Protein AF-A0A0S7ZGP1-F1 (afdb_monomer_lite)

Radius of gyration: 20.23 Å; chains: 1; bounding box: 57×45×47 Å

pLDDT: mean 80.51, std 8.46, range [53.78, 91.56]

Structure (mmCIF, N/CA/C/O backbone):
data_AF-A0A0S7ZGP1-F1
#
_entry.id   AF-A0A0S7ZGP1-F1
#
loop_
_atom_site.group_PDB
_atom_site.id
_atom_site.type_symbol
_atom_site.label_atom_id
_atom_site.label_alt_id
_atom_site.label_comp_id
_atom_site.label_asym_id
_atom_site.label_entity_id
_atom_site.label_seq_id
_atom_site.pdbx_PDB_ins_code
_atom_site.Cartn_x
_atom_site.Cartn_y
_atom_site.Cartn_z
_atom_site.occupancy
_atom_site.B_iso_or_equiv
_atom_site.auth_seq_id
_atom_site.auth_comp_id
_atom_site.auth_asym_id
_atom_site.auth_atom_id
_atom_site.pdbx_PDB_model_num
ATOM 1 N N . MET A 1 1 ? -2.186 17.712 -20.447 1.00 64.38 1 MET A N 1
ATOM 2 C CA . MET A 1 1 ? -2.038 16.366 -21.046 1.00 64.38 1 MET A CA 1
ATOM 3 C C . MET A 1 1 ? -3.109 15.389 -20.570 1.00 64.38 1 MET A C 1
ATOM 5 O O . MET A 1 1 ? -3.411 14.473 -21.318 1.00 64.38 1 MET A O 1
ATOM 9 N N . PHE A 1 2 ? -3.693 15.581 -19.379 1.00 73.00 2 PHE A N 1
ATOM 10 C CA . PHE A 1 2 ? -4.777 14.739 -18.866 1.00 73.00 2 PHE A CA 1
ATOM 11 C C . PHE A 1 2 ? -5.974 14.696 -19.825 1.00 73.00 2 PHE A C 1
ATOM 13 O O . PHE A 1 2 ? -6.475 15.761 -20.189 1.00 73.00 2 PHE A O 1
ATOM 20 N N . LEU A 1 3 ? -6.380 13.491 -20.246 1.00 76.56 3 LEU A N 1
ATOM 21 C CA . LEU A 1 3 ? -7.524 13.236 -21.136 1.00 76.56 3 LEU A CA 1
ATOM 22 C C . LEU A 1 3 ? -7.520 14.083 -22.418 1.00 76.56 3 LEU A C 1
ATOM 24 O O . LEU A 1 3 ? -8.570 14.465 -22.930 1.00 76.56 3 LEU A O 1
ATOM 28 N N . ASN A 1 4 ? -6.335 14.400 -22.945 1.00 79.38 4 ASN A N 1
ATOM 29 C CA . ASN A 1 4 ? -6.230 15.189 -24.165 1.00 79.38 4 ASN A CA 1
ATOM 30 C C . ASN A 1 4 ? -5.918 14.277 -25.366 1.00 79.38 4 ASN A C 1
ATOM 32 O O . ASN A 1 4 ? -4.798 13.759 -25.448 1.00 79.38 4 ASN A O 1
ATOM 36 N N . PRO A 1 5 ? -6.855 14.127 -26.326 1.00 76.00 5 PRO A N 1
ATOM 37 C CA . PRO A 1 5 ? -6.685 13.250 -27.485 1.00 76.00 5 PRO A CA 1
ATOM 38 C C . PRO A 1 5 ? -5.534 13.675 -28.408 1.00 76.00 5 PRO A C 1
ATOM 40 O O . PRO A 1 5 ? -5.018 12.849 -29.156 1.00 76.00 5 PRO A O 1
ATOM 43 N N . ARG A 1 6 ? -5.051 14.925 -28.318 1.00 79.19 6 ARG A N 1
A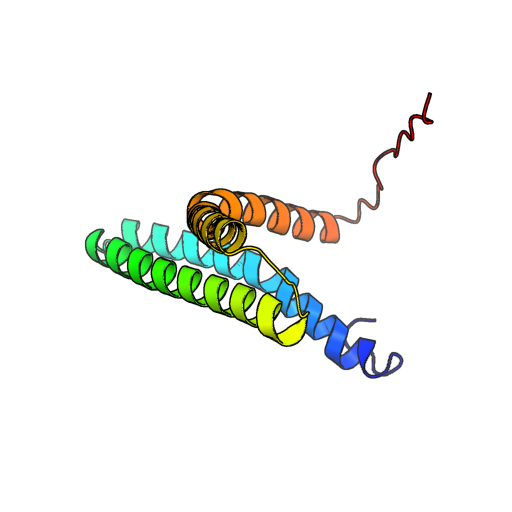TOM 44 C CA . ARG A 1 6 ? -3.880 15.391 -29.085 1.00 79.19 6 ARG A CA 1
ATOM 45 C C . ARG A 1 6 ? -2.576 14.676 -28.725 1.00 79.19 6 ARG A C 1
ATOM 47 O O . ARG A 1 6 ? -1.642 14.708 -29.515 1.00 79.19 6 ARG A O 1
ATOM 54 N N . TYR A 1 7 ? -2.502 14.043 -27.554 1.00 76.06 7 TYR A N 1
ATOM 55 C CA . TYR A 1 7 ? -1.317 13.311 -27.093 1.00 76.06 7 TYR A CA 1
ATOM 56 C C . TYR A 1 7 ? -1.423 11.792 -27.330 1.00 76.06 7 TYR A C 1
ATOM 58 O O . TYR A 1 7 ? -0.650 11.023 -26.756 1.00 76.06 7 TYR A O 1
ATOM 66 N N . GLY A 1 8 ? -2.383 11.349 -28.152 1.00 83.19 8 GLY A N 1
ATOM 67 C CA . GLY A 1 8 ? -2.571 9.942 -28.504 1.00 83.19 8 GLY A CA 1
ATOM 68 C C . GLY A 1 8 ? -2.808 9.042 -27.285 1.00 83.19 8 GLY A C 1
ATOM 69 O O . GLY A 1 8 ? -3.430 9.446 -26.301 1.00 83.19 8 GLY A O 1
ATOM 70 N N . VAL A 1 9 ? -2.273 7.817 -27.336 1.00 81.06 9 VAL A N 1
ATOM 71 C CA . VAL A 1 9 ? -2.439 6.790 -26.287 1.00 81.06 9 VAL A CA 1
ATOM 72 C C . VAL A 1 9 ? -1.917 7.260 -24.923 1.00 81.06 9 VAL A C 1
ATOM 74 O O . VAL A 1 9 ? -2.496 6.937 -23.887 1.00 81.06 9 VAL A O 1
ATOM 77 N N . VAL A 1 10 ? -0.863 8.080 -24.903 1.00 81.75 10 VAL A N 1
ATOM 78 C CA . VAL A 1 10 ? -0.256 8.567 -23.655 1.00 81.75 10 VAL A CA 1
ATOM 79 C C . VAL A 1 10 ? -1.200 9.521 -22.917 1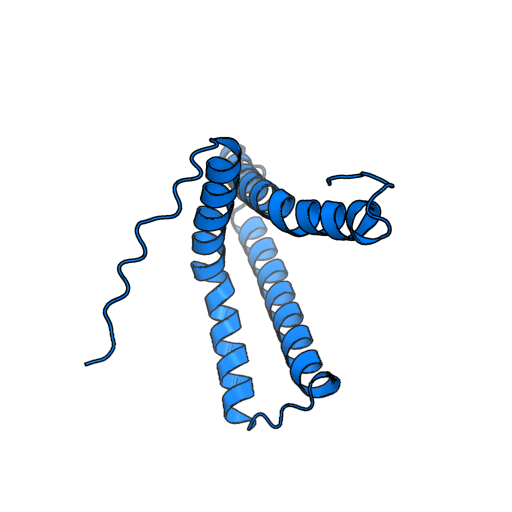.00 81.75 10 VAL A C 1
ATOM 81 O O . VAL A 1 10 ? -1.398 9.387 -21.710 1.00 81.75 10 VAL A O 1
ATOM 84 N N . GLY A 1 11 ? -1.819 10.461 -23.636 1.00 79.44 11 GLY A N 1
ATOM 85 C CA . GLY A 1 11 ? -2.756 11.424 -23.047 1.00 79.44 11 GLY A CA 1
ATOM 86 C C . GLY A 1 11 ? -4.107 10.829 -22.662 1.00 79.44 11 GLY A C 1
ATOM 87 O O . GLY A 1 11 ? -4.716 11.288 -21.693 1.00 79.44 11 GLY A O 1
ATOM 88 N N . LEU A 1 12 ? -4.568 9.824 -23.412 1.00 82.62 12 LEU A N 1
ATOM 89 C CA . LEU A 1 12 ? -5.899 9.244 -23.243 1.00 82.62 12 LEU A CA 1
ATOM 90 C C . LEU A 1 12 ? -5.931 8.046 -22.281 1.00 82.62 12 LEU A C 1
ATOM 92 O O . LEU A 1 12 ? -6.925 7.873 -21.586 1.00 82.62 12 LEU A O 1
ATOM 96 N N . PHE A 1 13 ? -4.861 7.245 -22.217 1.00 84.12 13 PHE A N 1
ATOM 97 C CA . PHE A 1 13 ? -4.829 6.011 -21.418 1.00 84.12 13 PHE A CA 1
ATOM 98 C C . PHE A 1 13 ? -3.744 6.020 -20.346 1.00 84.12 13 PHE A C 1
ATOM 100 O O . PHE A 1 13 ? -4.056 5.824 -19.174 1.00 84.12 13 PHE A O 1
ATOM 107 N N . ALA A 1 14 ? -2.486 6.286 -20.710 1.00 85.44 14 ALA A N 1
ATOM 108 C CA . ALA A 1 14 ? -1.376 6.160 -19.761 1.00 85.44 14 ALA A CA 1
ATOM 109 C C . ALA A 1 14 ? -1.479 7.167 -18.606 1.00 85.44 14 ALA A C 1
ATOM 111 O O . ALA A 1 14 ? -1.332 6.798 -17.444 1.00 85.44 14 ALA A O 1
ATOM 112 N N . ILE A 1 15 ? -1.771 8.435 -18.912 1.00 84.88 15 ILE A N 1
ATOM 113 C CA . ILE A 1 15 ? -1.869 9.495 -17.903 1.00 84.88 15 ILE A CA 1
ATOM 114 C C . ILE A 1 15 ? -3.083 9.307 -16.973 1.00 84.88 15 ILE A C 1
ATOM 116 O O . ILE A 1 15 ? -2.896 9.392 -15.757 1.00 84.88 15 ILE A O 1
ATOM 120 N N . PRO A 1 16 ? -4.305 9.033 -17.473 1.00 86.44 16 PRO A N 1
ATOM 121 C CA . PRO A 1 16 ? -5.441 8.734 -16.602 1.00 86.44 16 PRO A CA 1
ATOM 122 C C . PRO A 1 16 ? -5.222 7.485 -15.751 1.00 86.44 16 PRO A C 1
ATOM 124 O O . PRO A 1 16 ? -5.501 7.518 -14.556 1.00 86.44 16 PRO A O 1
ATOM 127 N N . PHE A 1 17 ? -4.662 6.418 -16.330 1.00 87.19 17 PHE A N 1
ATOM 128 C CA . PHE A 1 17 ? -4.315 5.212 -15.579 1.00 87.19 17 PHE A CA 1
ATOM 129 C C . PHE A 1 17 ? -3.323 5.518 -14.457 1.00 87.19 17 PHE A C 1
ATOM 131 O O . PHE A 1 17 ? -3.578 5.153 -13.315 1.00 87.19 17 PHE A O 1
ATOM 138 N N . CYS A 1 18 ? -2.244 6.247 -14.761 1.00 85.12 18 CYS A N 1
ATOM 139 C CA . CYS A 1 18 ? -1.234 6.626 -13.778 1.00 85.12 18 CYS A CA 1
ATOM 140 C C . CYS A 1 18 ? -1.858 7.423 -12.624 1.00 85.12 18 CYS A C 1
ATOM 142 O O . CYS A 1 18 ? -1.684 7.075 -11.459 1.00 85.12 18 CYS A O 1
ATOM 144 N N . PHE A 1 19 ? -2.695 8.414 -12.942 1.00 86.38 19 PHE A N 1
ATOM 145 C CA . PHE A 1 19 ? -3.413 9.193 -11.935 1.00 86.38 19 PHE A CA 1
ATOM 146 C C . PHE A 1 19 ? -4.309 8.322 -11.057 1.00 86.38 19 PHE A C 1
ATOM 148 O O . PHE A 1 19 ? -4.266 8.440 -9.836 1.00 86.38 19 PHE A O 1
ATOM 155 N N . PHE A 1 20 ? -5.083 7.409 -11.642 1.00 88.50 20 PHE A N 1
ATOM 156 C CA . PHE A 1 20 ? -5.911 6.503 -10.856 1.00 88.50 20 PHE A CA 1
ATOM 157 C C . PHE A 1 20 ? -5.082 5.524 -10.024 1.00 88.50 20 PHE A C 1
ATOM 159 O O . PHE A 1 20 ? -5.424 5.289 -8.874 1.00 88.50 20 PHE A O 1
ATOM 166 N N . SER A 1 21 ? -3.975 4.998 -10.540 1.00 85.62 21 SER A N 1
ATOM 167 C CA . SER A 1 21 ? -3.118 4.070 -9.795 1.00 85.62 21 SER A CA 1
ATOM 168 C C . SER A 1 21 ? -2.280 4.739 -8.706 1.00 85.62 21 SER A C 1
ATOM 170 O O . SER A 1 21 ? -1.883 4.081 -7.751 1.00 85.62 21 SER A O 1
ATOM 172 N N . GLU A 1 22 ? -1.988 6.031 -8.833 1.00 86.25 22 GLU A N 1
ATOM 173 C CA . GLU A 1 22 ? -1.053 6.725 -7.946 1.00 86.25 22 GLU A CA 1
ATOM 174 C C . GLU A 1 22 ? -1.779 7.624 -6.941 1.00 86.25 22 GLU A C 1
ATOM 176 O O . GLU A 1 22 ? -1.409 7.674 -5.767 1.00 86.25 22 GLU A O 1
ATOM 181 N N . VAL A 1 23 ? -2.855 8.287 -7.375 1.00 85.50 23 VAL A N 1
ATOM 182 C CA . VAL A 1 23 ? -3.590 9.265 -6.565 1.00 85.50 23 VAL A CA 1
ATOM 183 C C . VAL A 1 23 ? -4.727 8.617 -5.783 1.00 85.50 23 VAL A C 1
ATOM 185 O O . VAL A 1 23 ? -4.891 8.963 -4.621 1.00 85.50 23 VAL A O 1
ATOM 188 N N . ILE A 1 24 ? -5.490 7.670 -6.350 1.00 87.88 24 ILE A N 1
ATOM 189 C CA . ILE A 1 24 ? -6.638 7.057 -5.647 1.00 87.88 24 ILE A CA 1
ATOM 190 C C . ILE A 1 24 ? -6.228 6.204 -4.435 1.00 87.88 24 ILE A C 1
ATOM 192 O O . ILE A 1 24 ? -6.858 6.365 -3.385 1.00 87.88 24 ILE A O 1
ATOM 196 N N . PRO A 1 25 ? -5.233 5.294 -4.515 1.00 87.62 25 PRO A N 1
ATOM 197 C CA . PRO A 1 25 ? -4.991 4.346 -3.429 1.00 87.62 25 PRO A CA 1
ATOM 198 C C . PRO A 1 25 ? -4.681 4.999 -2.076 1.00 87.62 25 PRO A C 1
ATOM 200 O O . PRO A 1 25 ? -5.251 4.547 -1.085 1.00 87.62 25 PRO A O 1
ATOM 203 N N . PRO A 1 26 ? -3.895 6.094 -1.993 1.00 87.12 26 PRO A N 1
ATOM 204 C CA . PRO A 1 26 ? -3.708 6.824 -0.740 1.00 87.12 26 PRO A CA 1
ATOM 205 C C . PRO A 1 26 ? -5.014 7.296 -0.083 1.00 87.12 26 PRO A C 1
ATOM 207 O O . PRO A 1 26 ? -5.159 7.206 1.135 1.00 87.12 26 PRO A O 1
ATOM 210 N N . PHE A 1 27 ? -5.987 7.776 -0.865 1.00 88.44 27 PHE A N 1
ATOM 211 C CA . PHE A 1 27 ? -7.284 8.186 -0.316 1.00 88.44 27 PHE A CA 1
ATOM 212 C C . PHE A 1 27 ? -8.103 6.984 0.152 1.00 88.44 27 PHE A C 1
ATOM 214 O O . PHE A 1 27 ? -8.708 7.047 1.221 1.00 88.44 27 PHE A O 1
ATOM 221 N N . LEU A 1 28 ? -8.097 5.886 -0.609 1.00 90.06 28 LEU A N 1
ATOM 222 C CA . LEU A 1 28 ? -8.789 4.656 -0.215 1.00 90.06 28 LEU A CA 1
ATOM 223 C C . LEU A 1 28 ? -8.204 4.057 1.067 1.00 90.06 28 LEU A C 1
ATOM 225 O O . LEU A 1 28 ? -8.965 3.652 1.943 1.00 90.06 28 LEU A O 1
ATOM 229 N N . GLU A 1 29 ? -6.878 4.040 1.214 1.00 87.38 29 GLU A N 1
ATOM 230 C CA . GLU A 1 29 ? -6.224 3.578 2.441 1.00 87.38 29 GLU A CA 1
ATOM 231 C C . GLU A 1 29 ? -6.603 4.457 3.639 1.00 87.38 29 GLU A C 1
ATOM 233 O O . GLU A 1 29 ? -6.966 3.938 4.694 1.00 87.38 29 GLU A O 1
ATOM 238 N N . PHE A 1 30 ? -6.593 5.783 3.471 1.00 87.31 30 PHE A N 1
ATOM 239 C CA . PHE A 1 30 ? -6.990 6.715 4.526 1.00 87.31 30 PHE A CA 1
ATOM 240 C C . PHE A 1 30 ? -8.453 6.524 4.957 1.00 87.31 30 PHE A C 1
ATOM 242 O O . PHE A 1 30 ? -8.741 6.424 6.151 1.00 87.31 30 PHE A O 1
ATOM 249 N N . ILE A 1 31 ? -9.372 6.411 3.994 1.00 91.19 31 ILE A N 1
ATOM 250 C CA . ILE A 1 31 ? -10.789 6.128 4.260 1.00 91.19 31 ILE A CA 1
ATOM 251 C C . ILE A 1 31 ? -10.939 4.769 4.951 1.00 91.19 31 ILE A C 1
ATOM 253 O O . ILE A 1 31 ? -11.699 4.660 5.909 1.00 91.19 31 ILE A O 1
ATOM 257 N N . GLY A 1 32 ? -10.190 3.750 4.524 1.00 88.06 32 GLY A N 1
ATOM 258 C CA . GLY A 1 32 ? -10.187 2.432 5.156 1.00 88.06 32 GLY A CA 1
ATOM 259 C C . GLY A 1 32 ? -9.832 2.494 6.644 1.00 88.06 32 GLY A C 1
ATOM 260 O O . GLY A 1 32 ? -10.550 1.928 7.469 1.00 88.06 32 GLY A O 1
ATOM 261 N N . TYR A 1 33 ? -8.787 3.242 7.012 1.00 87.75 33 TYR A N 1
ATOM 262 C CA . TYR A 1 33 ? -8.430 3.447 8.421 1.00 87.75 33 TYR A CA 1
ATOM 263 C C . TYR A 1 33 ? -9.514 4.202 9.203 1.00 87.75 33 TYR A C 1
ATOM 265 O O . TYR A 1 33 ? -9.818 3.826 10.338 1.00 87.75 33 TYR A O 1
ATOM 273 N N . LEU A 1 34 ? -10.142 5.217 8.600 1.00 91.12 34 LEU A N 1
ATOM 274 C CA . LEU A 1 34 ? -11.260 5.934 9.222 1.00 91.12 34 LEU A CA 1
ATOM 275 C C . LEU A 1 34 ? -12.472 5.025 9.457 1.00 91.12 34 LEU A C 1
ATOM 277 O O . LEU A 1 34 ? -13.063 5.073 10.533 1.00 91.12 34 LEU A O 1
ATOM 281 N N . VAL A 1 35 ? -12.825 4.173 8.491 1.00 90.44 35 VAL A N 1
ATOM 282 C CA . VAL A 1 35 ? -13.944 3.224 8.611 1.00 90.44 35 VAL A CA 1
ATOM 283 C C . VAL A 1 35 ? -13.696 2.221 9.737 1.00 90.44 35 VAL A C 1
ATOM 285 O O . VAL A 1 35 ? -14.607 1.956 10.519 1.00 90.44 35 VAL A O 1
ATOM 288 N N . ILE A 1 36 ? -12.468 1.710 9.878 1.00 88.75 36 ILE A N 1
ATOM 289 C CA . ILE A 1 36 ? -12.108 0.820 10.994 1.00 88.75 36 ILE A CA 1
ATOM 290 C C . ILE A 1 36 ? -12.260 1.552 12.337 1.00 88.75 36 ILE A C 1
ATOM 292 O O . ILE A 1 36 ? -12.856 1.007 13.269 1.00 88.75 36 ILE A O 1
ATOM 296 N N . GLY A 1 37 ? -11.787 2.800 12.433 1.00 88.00 37 GLY A N 1
ATOM 297 C CA . GLY A 1 37 ? -11.931 3.621 13.640 1.00 88.00 37 GLY A CA 1
ATOM 298 C C . GLY A 1 37 ? -13.392 3.916 14.002 1.00 88.00 37 GLY A C 1
ATOM 299 O O . GLY A 1 37 ? -13.798 3.743 15.152 1.00 88.00 37 GLY A O 1
ATOM 300 N N . LEU A 1 38 ? -14.210 4.299 13.019 1.00 90.69 38 LEU A N 1
ATOM 301 C CA . LEU A 1 38 ? -15.642 4.558 13.206 1.00 90.69 38 LEU A CA 1
ATOM 302 C C . LEU A 1 38 ? -16.418 3.285 13.562 1.00 90.69 38 LEU A C 1
ATOM 304 O O . LEU A 1 38 ? -17.313 3.322 14.410 1.00 90.69 38 LEU A O 1
ATOM 308 N N . GLY A 1 39 ? -16.073 2.148 12.961 1.00 87.75 39 GLY A N 1
ATOM 309 C CA . GLY A 1 39 ? -16.707 0.869 13.270 1.00 87.75 39 GLY A CA 1
ATOM 310 C C . GLY A 1 39 ? -16.381 0.368 14.681 1.00 87.75 39 GLY A C 1
ATOM 311 O O . GLY A 1 39 ? -17.244 -0.230 15.323 1.00 87.75 39 GLY A O 1
ATOM 312 N N . LEU A 1 40 ? -15.185 0.672 15.201 1.00 86.12 40 LEU A N 1
ATOM 313 C CA . LEU A 1 40 ? -14.842 0.449 16.610 1.00 86.12 40 LEU A CA 1
ATOM 314 C C . LEU A 1 40 ? -15.645 1.365 17.543 1.00 86.12 40 LEU A C 1
ATOM 316 O O . LEU A 1 40 ? -16.176 0.899 18.551 1.00 86.12 40 LEU A O 1
ATOM 320 N N . TYR A 1 41 ? -15.776 2.649 17.196 1.00 87.44 41 TYR A N 1
ATOM 321 C CA . TYR A 1 41 ? -16.530 3.621 17.996 1.00 87.44 41 TYR A CA 1
ATOM 322 C C . TYR A 1 41 ? -18.022 3.269 18.096 1.00 87.44 41 TYR A C 1
ATOM 324 O O . TYR A 1 41 ? -18.611 3.300 19.174 1.00 87.44 41 TYR A O 1
ATOM 332 N N . THR A 1 42 ? -18.621 2.867 16.976 1.00 88.06 42 THR A N 1
ATOM 333 C CA . THR A 1 42 ? -20.035 2.465 16.887 1.00 88.06 42 THR A CA 1
ATOM 334 C C . THR A 1 42 ? -20.303 1.044 17.399 1.00 88.06 42 THR A C 1
ATOM 336 O O . THR A 1 42 ? -21.454 0.615 17.413 1.00 88.06 42 THR A O 1
ATOM 339 N N . LYS A 1 43 ? -19.262 0.306 17.824 1.00 84.25 43 LYS A N 1
ATOM 340 C CA . LYS A 1 43 ? -19.302 -1.115 18.231 1.00 84.25 43 LYS A CA 1
ATOM 341 C C . LYS A 1 43 ? -19.868 -2.076 17.176 1.00 84.25 43 LYS A C 1
ATOM 343 O O . LYS A 1 43 ? -20.121 -3.238 17.484 1.00 84.25 43 LYS A O 1
ATOM 348 N N . VAL A 1 44 ? -20.026 -1.620 15.934 1.00 84.88 44 VAL A N 1
ATOM 349 C CA . VAL A 1 44 ? -20.432 -2.458 14.798 1.00 84.88 44 VAL A CA 1
ATOM 350 C C . VAL A 1 44 ? -19.314 -3.442 14.446 1.00 84.88 44 VAL A C 1
ATOM 352 O O . VAL A 1 44 ? -19.586 -4.580 14.073 1.00 84.88 44 VAL A O 1
ATOM 355 N N . LEU A 1 45 ? -18.051 -3.032 14.613 1.00 85.50 45 LEU A N 1
ATOM 356 C CA . LEU A 1 45 ? -16.888 -3.903 14.455 1.00 85.50 45 LEU A CA 1
ATOM 357 C C . LEU A 1 45 ? -16.439 -4.441 15.814 1.00 85.50 45 LEU A C 1
ATOM 359 O O . LEU A 1 45 ? -15.931 -3.707 16.662 1.00 85.50 45 LEU A O 1
ATOM 363 N N . THR A 1 46 ? -16.567 -5.751 16.009 1.00 88.50 46 THR A N 1
ATOM 364 C CA . THR A 1 46 ? -15.939 -6.444 17.140 1.00 88.50 46 THR A CA 1
ATOM 365 C C . THR A 1 46 ? -14.434 -6.614 16.876 1.00 88.50 46 THR A C 1
ATOM 367 O O . THR A 1 46 ? -14.050 -6.883 15.734 1.00 88.50 46 THR A O 1
ATOM 370 N N . PRO A 1 47 ? -13.556 -6.540 17.897 1.00 84.69 47 PRO A N 1
ATOM 371 C CA . PRO A 1 47 ? -12.113 -6.748 17.720 1.00 84.69 47 PRO A CA 1
ATOM 372 C C . PRO A 1 47 ? -11.742 -8.057 17.003 1.00 84.69 47 PRO A C 1
ATOM 374 O O . PRO A 1 47 ? -10.787 -8.096 16.231 1.00 84.69 47 PRO A O 1
ATOM 377 N N . GLN A 1 48 ? -12.532 -9.117 17.197 1.00 90.25 48 GLN A N 1
ATOM 378 C CA . GLN A 1 48 ? -12.364 -10.406 16.514 1.00 90.25 48 GLN A CA 1
ATOM 379 C C . GLN A 1 48 ? -12.558 -10.286 14.995 1.00 90.25 48 GLN A C 1
ATOM 381 O O . GLN A 1 48 ? -11.785 -10.846 14.224 1.00 90.25 48 GLN A O 1
ATOM 386 N N . MET A 1 49 ? -13.552 -9.510 14.555 1.00 86.94 49 MET A N 1
ATOM 387 C CA . MET A 1 49 ? -13.823 -9.279 13.135 1.00 86.94 49 MET A CA 1
ATOM 388 C C . MET A 1 49 ? -12.663 -8.530 12.475 1.00 86.94 49 MET A C 1
ATOM 390 O O . MET A 1 49 ? -12.222 -8.912 11.394 1.00 86.94 49 MET A O 1
ATOM 394 N N . ILE A 1 50 ? -12.113 -7.519 13.153 1.00 87.94 50 ILE A N 1
ATOM 395 C CA . ILE A 1 50 ? -10.937 -6.776 12.675 1.00 87.94 50 ILE A CA 1
ATOM 396 C C . ILE A 1 50 ? -9.732 -7.706 12.541 1.00 87.94 50 ILE A C 1
ATOM 398 O O . ILE A 1 50 ? -9.029 -7.641 11.535 1.00 87.94 50 ILE A O 1
ATOM 402 N N . LEU A 1 51 ? -9.519 -8.602 13.508 1.00 89.06 51 LEU A N 1
ATOM 403 C CA . LEU A 1 51 ? -8.446 -9.590 13.442 1.00 89.06 51 LEU A CA 1
ATOM 404 C C . LEU A 1 51 ? -8.607 -10.528 12.236 1.00 89.06 51 LEU A C 1
ATOM 406 O O . LEU A 1 51 ? -7.634 -10.770 11.525 1.00 89.06 51 LEU A O 1
ATOM 410 N N . TYR A 1 52 ? -9.820 -11.015 11.958 1.00 91.56 52 TYR A N 1
ATOM 411 C CA . TYR A 1 52 ? -10.070 -11.848 10.778 1.00 91.56 52 TYR A CA 1
ATOM 412 C C . TYR A 1 52 ? -9.825 -11.091 9.470 1.00 91.56 52 TYR A C 1
ATOM 414 O O . TYR A 1 52 ? -9.130 -11.604 8.593 1.00 91.56 52 TYR A O 1
ATOM 422 N N . PHE A 1 53 ? -10.317 -9.855 9.349 1.00 88.81 53 PHE A N 1
ATOM 423 C CA . PHE A 1 53 ? -10.033 -9.009 8.185 1.00 88.81 53 PHE A CA 1
ATOM 424 C C . PHE A 1 53 ? -8.534 -8.752 8.017 1.00 88.81 53 PHE A C 1
ATOM 426 O O . PHE A 1 53 ? -8.008 -8.830 6.903 1.00 88.81 53 PHE A O 1
ATOM 433 N N . PHE A 1 54 ? -7.828 -8.488 9.114 1.00 87.31 54 PHE A N 1
ATOM 434 C CA . PHE A 1 54 ? -6.384 -8.301 9.101 1.00 87.31 54 PHE A CA 1
ATOM 435 C C . PHE A 1 54 ? -5.659 -9.560 8.609 1.00 87.31 54 PHE A C 1
ATOM 437 O O . PHE A 1 54 ? -4.823 -9.469 7.716 1.00 87.31 54 PHE A O 1
ATOM 444 N N . LEU A 1 55 ? -6.020 -10.744 9.109 1.00 89.31 55 LEU A N 1
ATOM 445 C CA . LEU A 1 55 ? -5.417 -12.006 8.671 1.00 89.31 55 LEU A CA 1
ATOM 446 C C . LEU A 1 55 ? -5.663 -12.287 7.184 1.00 89.31 55 LEU A C 1
ATOM 448 O O . LEU A 1 55 ? -4.724 -12.622 6.464 1.00 89.31 55 LEU A O 1
ATOM 452 N N . VAL A 1 56 ? -6.897 -12.110 6.703 1.00 91.38 56 VAL A N 1
ATOM 453 C CA . VAL A 1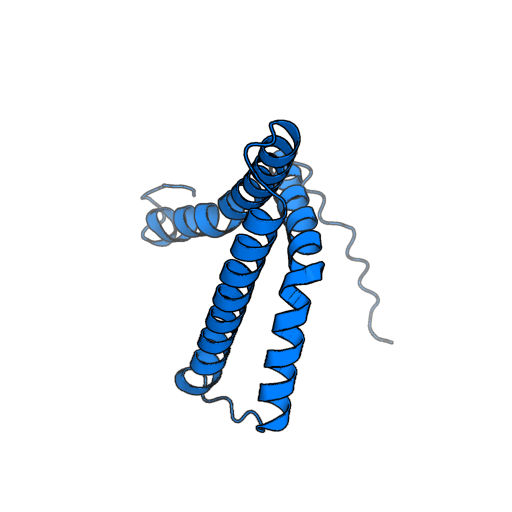 56 ? -7.236 -12.341 5.288 1.00 91.38 56 VAL A CA 1
ATOM 454 C C . VAL A 1 56 ? -6.462 -11.384 4.381 1.00 91.38 56 VAL A C 1
ATOM 456 O O . VAL A 1 56 ? -5.853 -11.811 3.400 1.00 91.38 56 VAL A O 1
ATOM 459 N N . THR A 1 57 ? -6.439 -10.094 4.719 1.00 87.81 57 THR A N 1
ATOM 460 C CA . THR A 1 57 ? -5.701 -9.087 3.938 1.00 87.81 57 THR A CA 1
ATOM 461 C C . THR A 1 57 ? -4.189 -9.293 3.996 1.00 87.81 57 THR A C 1
ATOM 463 O O . THR A 1 57 ? -3.504 -9.059 2.997 1.00 87.81 57 THR A O 1
ATOM 466 N N . TRP A 1 58 ? -3.657 -9.776 5.119 1.00 84.38 58 TRP A N 1
ATOM 467 C CA . TRP A 1 58 ? -2.246 -10.124 5.253 1.00 84.38 58 TRP A CA 1
ATOM 468 C C . TRP A 1 58 ? -1.863 -11.316 4.368 1.00 84.38 58 TRP A C 1
ATOM 470 O O . TRP A 1 58 ? -0.904 -11.214 3.601 1.00 84.38 58 TRP A O 1
ATOM 480 N N . VAL A 1 59 ? -2.653 -12.397 4.376 1.00 87.56 59 VAL A N 1
ATOM 481 C CA . VAL A 1 59 ? -2.438 -13.556 3.488 1.00 87.56 59 VAL A CA 1
ATOM 482 C C . VAL A 1 59 ? -2.550 -13.148 2.021 1.00 87.56 59 VAL A C 1
ATOM 484 O O . VAL A 1 59 ? -1.685 -13.495 1.219 1.00 87.56 59 VAL A O 1
ATOM 487 N N . TYR A 1 60 ? -3.567 -12.359 1.668 1.00 89.25 60 TYR A N 1
ATOM 488 C CA . TYR A 1 60 ? -3.720 -11.837 0.310 1.00 89.25 60 TYR A CA 1
ATOM 489 C C . TYR A 1 60 ? -2.491 -11.031 -0.137 1.00 89.25 60 TYR A C 1
ATOM 491 O O . TYR A 1 60 ? -1.994 -11.214 -1.247 1.00 89.25 60 TYR A O 1
ATOM 499 N N . SER A 1 61 ? -1.956 -10.184 0.747 1.00 84.75 61 SER A N 1
ATOM 500 C CA . SER A 1 61 ? -0.761 -9.381 0.458 1.00 84.75 61 SER A CA 1
ATOM 501 C C . SER A 1 61 ? 0.479 -10.262 0.271 1.00 84.75 61 SER A C 1
ATOM 503 O O . SER A 1 61 ? 1.254 -10.035 -0.654 1.00 84.75 61 SER A O 1
ATOM 505 N N . ALA A 1 62 ? 0.639 -11.311 1.084 1.00 83.81 62 ALA A N 1
ATOM 506 C CA . ALA A 1 62 ? 1.724 -12.281 0.937 1.00 83.81 62 ALA A CA 1
ATOM 507 C C . ALA A 1 62 ? 1.661 -13.027 -0.408 1.00 83.81 62 ALA A C 1
ATOM 509 O O . ALA A 1 62 ? 2.679 -13.171 -1.088 1.00 83.81 62 ALA A O 1
ATOM 510 N N . VAL A 1 63 ? 0.464 -13.455 -0.823 1.00 88.25 63 VAL A N 1
ATOM 511 C CA . VAL A 1 63 ? 0.247 -14.086 -2.135 1.00 88.25 63 VAL A CA 1
ATOM 512 C C . VAL A 1 63 ? 0.571 -13.108 -3.263 1.00 88.25 63 VAL A C 1
ATOM 514 O O . VAL A 1 63 ? 1.244 -13.483 -4.221 1.00 88.25 63 VAL A O 1
ATOM 517 N N . HIS A 1 64 ? 0.162 -11.844 -3.141 1.00 87.12 64 HIS A N 1
ATOM 518 C CA . HIS A 1 64 ? 0.471 -10.818 -4.135 1.00 87.12 64 HIS A CA 1
ATOM 519 C C . HIS A 1 64 ? 1.987 -10.606 -4.294 1.00 87.12 64 HIS A C 1
ATOM 521 O O . HIS A 1 64 ? 2.497 -10.603 -5.417 1.00 87.12 64 HIS A O 1
ATOM 527 N N . SER A 1 65 ? 2.727 -10.522 -3.184 1.00 84.50 65 SER A N 1
ATOM 528 C CA . SER A 1 65 ? 4.194 -10.452 -3.204 1.00 84.50 65 SER A CA 1
ATOM 529 C C . SER A 1 65 ? 4.831 -11.692 -3.833 1.00 84.50 65 SER A C 1
ATOM 531 O O . SER A 1 65 ? 5.788 -11.578 -4.602 1.00 84.50 65 SER A O 1
ATOM 533 N N . PHE A 1 66 ? 4.290 -12.881 -3.553 1.00 84.50 66 PHE A N 1
ATOM 534 C CA . PHE A 1 66 ? 4.765 -14.125 -4.156 1.00 84.50 66 PHE A CA 1
ATOM 535 C C . PHE A 1 66 ? 4.583 -14.132 -5.679 1.00 84.50 66 PHE A C 1
ATOM 537 O O . PHE A 1 66 ? 5.510 -14.498 -6.399 1.00 84.50 66 PHE A O 1
ATOM 544 N N . VAL A 1 67 ? 3.433 -13.670 -6.182 1.00 87.12 67 VAL A N 1
ATOM 545 C CA . VAL A 1 67 ? 3.184 -13.538 -7.628 1.00 87.12 67 VAL A CA 1
ATOM 546 C C . VAL A 1 67 ? 4.184 -12.575 -8.270 1.00 87.12 67 VAL A C 1
ATOM 548 O O . VAL A 1 67 ? 4.729 -12.887 -9.327 1.00 87.12 67 VAL A O 1
ATOM 551 N N . GLY A 1 68 ? 4.482 -11.443 -7.624 1.00 84.06 68 GLY A N 1
ATOM 552 C CA . GLY A 1 68 ? 5.494 -10.498 -8.108 1.00 84.06 68 GLY A CA 1
ATOM 553 C C . GLY A 1 68 ? 6.888 -11.125 -8.224 1.00 84.06 68 GLY A C 1
ATOM 554 O O . GLY A 1 68 ? 7.553 -10.979 -9.249 1.00 84.06 68 GLY A O 1
ATOM 555 N N . LEU A 1 69 ? 7.305 -11.890 -7.212 1.00 79.62 69 LEU A N 1
ATOM 556 C CA . LEU A 1 69 ? 8.587 -12.602 -7.229 1.00 79.62 69 LEU A CA 1
ATOM 557 C C . LEU A 1 69 ? 8.621 -13.735 -8.265 1.00 79.62 69 LEU A C 1
ATOM 559 O O . LEU A 1 69 ? 9.645 -13.938 -8.918 1.00 79.62 69 LEU A O 1
ATOM 563 N N . ALA A 1 70 ? 7.514 -14.457 -8.448 1.00 81.81 70 ALA A N 1
ATOM 564 C CA . ALA A 1 70 ? 7.395 -15.466 -9.495 1.00 81.81 70 ALA A CA 1
ATOM 565 C C . ALA A 1 70 ? 7.526 -14.824 -10.886 1.00 81.81 70 ALA A C 1
ATOM 567 O O . ALA A 1 70 ? 8.294 -15.306 -11.719 1.00 81.81 70 ALA A O 1
ATOM 568 N N . MET A 1 71 ? 6.850 -13.695 -11.114 1.00 83.62 71 MET A N 1
ATOM 569 C CA . MET A 1 71 ? 6.963 -12.926 -12.355 1.00 83.62 71 MET A CA 1
ATOM 570 C C . MET A 1 71 ? 8.394 -12.428 -12.600 1.00 83.62 71 MET A C 1
ATOM 572 O O . MET A 1 71 ? 8.876 -12.532 -13.725 1.00 83.62 71 MET A O 1
ATOM 576 N N . GLU A 1 72 ? 9.111 -11.957 -11.572 1.00 80.38 72 GLU A N 1
ATOM 577 C CA . GLU A 1 72 ? 10.530 -11.572 -11.692 1.00 80.38 72 GLU A CA 1
ATOM 578 C C . GLU A 1 72 ? 11.388 -12.747 -12.197 1.00 80.38 72 GLU A C 1
ATOM 580 O O . GLU A 1 72 ? 12.264 -12.571 -13.048 1.00 80.38 72 GLU A O 1
ATOM 585 N N . HIS A 1 73 ? 11.114 -13.960 -11.715 1.00 73.25 73 HIS A N 1
ATOM 586 C CA . HIS A 1 73 ? 11.849 -15.150 -12.129 1.00 73.25 73 HIS A CA 1
ATOM 587 C C . HIS A 1 73 ? 11.527 -15.575 -13.570 1.00 73.25 73 HIS A C 1
ATOM 589 O O . HIS A 1 73 ? 12.448 -15.817 -14.352 1.00 73.25 73 HIS A O 1
ATOM 595 N N . PHE A 1 74 ? 10.241 -15.627 -13.938 1.00 77.19 74 PHE A N 1
ATOM 596 C CA . PHE A 1 74 ? 9.802 -16.101 -15.256 1.00 77.19 74 PHE A CA 1
ATOM 597 C C . PHE A 1 74 ? 9.997 -15.076 -16.382 1.00 77.19 74 PHE A C 1
ATOM 599 O O . PHE A 1 74 ? 10.371 -15.459 -17.486 1.00 77.19 74 PHE A O 1
ATOM 606 N N . VAL A 1 75 ? 9.741 -13.789 -16.126 1.00 75.44 75 VAL A N 1
ATOM 607 C CA . VAL A 1 75 ? 9.714 -12.745 -17.168 1.00 75.44 75 VAL A CA 1
ATOM 608 C C . VAL A 1 75 ? 11.087 -12.109 -17.373 1.00 75.44 75 VAL A C 1
ATOM 610 O O . VAL A 1 75 ? 11.486 -11.857 -18.506 1.00 75.44 75 VAL A O 1
ATOM 613 N N . VAL A 1 76 ? 11.825 -11.846 -16.290 1.00 68.25 76 VAL A N 1
ATOM 614 C CA . VAL A 1 76 ? 13.108 -11.117 -16.347 1.00 68.25 76 VAL A CA 1
ATOM 615 C C . VAL A 1 76 ? 14.302 -12.079 -16.438 1.00 68.25 76 VAL A C 1
ATOM 617 O O . VAL A 1 76 ? 15.422 -11.660 -16.722 1.00 68.25 76 VAL A O 1
ATOM 620 N N . GLY A 1 77 ? 14.086 -13.386 -16.234 1.00 61.44 77 GLY A N 1
ATOM 621 C CA . GLY A 1 77 ? 15.138 -14.406 -16.324 1.00 61.44 77 GLY A CA 1
ATOM 622 C C . GLY A 1 77 ? 16.204 -14.280 -15.230 1.00 61.44 77 GLY A C 1
ATOM 623 O O . GLY A 1 77 ? 17.345 -14.717 -15.403 1.00 61.44 77 GLY A O 1
ATOM 624 N N . SER A 1 78 ? 15.860 -13.653 -14.101 1.00 64.19 78 SER A N 1
ATOM 625 C CA . SER A 1 78 ? 16.806 -13.389 -13.021 1.00 64.19 78 SER A CA 1
ATOM 626 C C . SER A 1 78 ? 17.218 -14.695 -12.330 1.00 64.19 78 SER A C 1
ATOM 628 O O . SER A 1 78 ? 16.407 -15.365 -11.681 1.00 64.19 78 SER A O 1
ATOM 630 N N . LYS A 1 79 ? 18.504 -15.058 -12.443 1.00 58.81 79 LYS A N 1
ATOM 631 C CA . LYS A 1 79 ? 19.130 -16.172 -11.705 1.00 58.81 79 LYS A CA 1
ATOM 632 C C . LYS A 1 79 ? 19.342 -15.780 -10.238 1.00 58.81 79 LYS A C 1
ATOM 634 O O . LYS A 1 79 ? 20.469 -15.604 -9.776 1.00 58.81 79 LYS A O 1
ATOM 639 N N . LEU A 1 80 ? 18.256 -15.613 -9.492 1.00 60.38 80 LEU A N 1
ATOM 640 C CA . LEU A 1 80 ? 18.307 -15.404 -8.047 1.00 60.38 80 LEU A CA 1
ATOM 641 C C . LEU A 1 80 ? 18.617 -16.735 -7.355 1.00 60.38 80 LEU A C 1
ATOM 643 O O . LEU A 1 80 ? 17.906 -17.719 -7.533 1.00 60.38 80 LEU A O 1
ATOM 647 N N . LYS A 1 81 ? 19.679 -16.774 -6.540 1.00 68.94 81 LYS A N 1
ATOM 648 C CA . LYS A 1 81 ? 19.946 -17.926 -5.662 1.00 68.94 81 LYS A CA 1
ATOM 649 C C . LYS A 1 81 ? 18.764 -18.098 -4.699 1.00 68.94 81 LYS A C 1
ATOM 651 O O . LYS A 1 81 ? 18.295 -17.102 -4.145 1.00 68.94 81 LYS A O 1
ATOM 656 N N . TYR A 1 82 ? 18.344 -19.338 -4.433 1.00 68.69 82 TYR A N 1
ATOM 657 C CA . TYR A 1 82 ? 17.192 -19.664 -3.573 1.00 68.69 82 TYR A CA 1
ATOM 658 C C . TYR A 1 82 ? 17.203 -18.941 -2.213 1.00 68.69 82 TYR A C 1
ATOM 660 O O . TYR A 1 82 ? 16.166 -18.489 -1.740 1.00 68.69 82 TYR A O 1
ATOM 668 N N . HIS A 1 83 ? 18.382 -18.736 -1.618 1.00 73.50 83 HIS A N 1
ATOM 669 C CA . HIS A 1 83 ? 18.526 -17.997 -0.359 1.00 73.50 83 HIS A CA 1
ATOM 670 C C . HIS A 1 83 ? 18.046 -16.535 -0.451 1.00 73.50 83 HIS A C 1
ATOM 672 O O . HIS A 1 83 ? 17.386 -16.030 0.455 1.00 73.50 83 HIS A O 1
ATOM 678 N N . HIS A 1 84 ? 18.332 -15.844 -1.558 1.00 75.69 84 HIS A N 1
ATOM 679 C CA . HIS A 1 84 ? 17.870 -14.468 -1.758 1.00 75.69 84 HIS A CA 1
ATOM 680 C C . HIS A 1 84 ? 16.360 -14.399 -1.998 1.00 75.69 84 HIS A C 1
ATOM 682 O O . HIS A 1 84 ? 15.735 -13.422 -1.603 1.00 75.69 84 HIS A O 1
ATOM 688 N N . PHE A 1 85 ? 15.766 -15.435 -2.595 1.00 74.06 85 PHE A N 1
ATOM 689 C CA . PHE A 1 85 ? 14.321 -15.514 -2.802 1.00 74.06 85 PHE A CA 1
ATOM 690 C C . PHE A 1 85 ? 13.560 -15.584 -1.471 1.00 74.06 85 PHE A C 1
ATOM 692 O O . PHE A 1 85 ? 12.677 -14.763 -1.227 1.00 74.06 85 PHE A O 1
ATOM 699 N N . PHE A 1 86 ? 13.957 -16.492 -0.571 1.00 77.00 86 PHE A N 1
ATOM 700 C CA . PHE A 1 86 ? 13.337 -16.600 0.755 1.00 77.00 86 PHE A CA 1
ATOM 701 C C . PHE A 1 86 ? 13.558 -15.350 1.610 1.00 77.00 86 PHE A C 1
ATOM 703 O O . PHE A 1 86 ? 12.636 -14.905 2.290 1.00 77.00 86 PHE A O 1
ATOM 710 N N . PHE A 1 87 ? 14.743 -14.737 1.529 1.00 82.75 87 PHE A N 1
ATOM 711 C CA . PHE A 1 87 ? 15.006 -13.476 2.217 1.00 82.75 87 PHE A CA 1
ATOM 712 C C . PHE A 1 87 ? 14.097 -12.341 1.713 1.00 82.75 87 PHE A C 1
ATOM 714 O O . PHE A 1 87 ? 13.482 -11.654 2.525 1.00 82.75 87 PHE A O 1
ATOM 721 N N . LYS A 1 88 ? 13.941 -12.176 0.388 1.00 76.75 88 LYS A N 1
ATOM 722 C CA . LYS A 1 88 ? 13.019 -11.181 -0.195 1.00 76.75 88 LYS A CA 1
ATOM 723 C C . LYS A 1 88 ? 11.563 -11.427 0.230 1.00 76.75 88 LYS A C 1
ATOM 725 O O . LYS A 1 88 ? 10.868 -10.476 0.579 1.00 76.75 88 LYS A O 1
ATOM 730 N N . LEU A 1 89 ? 11.117 -12.687 0.242 1.00 78.06 89 LEU A N 1
ATOM 731 C CA . LEU A 1 89 ? 9.788 -13.078 0.733 1.00 78.06 89 LEU A CA 1
ATOM 732 C C . LEU A 1 89 ? 9.575 -12.654 2.187 1.00 78.06 89 LEU A C 1
ATOM 734 O O . LEU A 1 89 ? 8.573 -12.017 2.505 1.00 78.06 89 LEU A O 1
ATOM 738 N N . PHE A 1 90 ? 10.536 -12.969 3.057 1.00 81.56 90 PHE A N 1
ATOM 739 C CA . PHE A 1 90 ? 10.454 -12.642 4.476 1.00 81.56 90 PHE A CA 1
ATOM 740 C C . PHE A 1 90 ? 10.416 -11.127 4.710 1.00 81.56 90 PHE A C 1
ATOM 742 O O . PHE A 1 90 ? 9.580 -10.640 5.467 1.00 81.56 90 PHE A O 1
ATOM 749 N N . VAL A 1 91 ? 11.260 -10.366 4.007 1.00 81.75 91 VAL A N 1
ATOM 750 C CA . VAL A 1 91 ? 11.264 -8.897 4.080 1.00 81.75 91 VAL A CA 1
ATOM 751 C C . VAL A 1 91 ? 9.923 -8.307 3.624 1.00 81.75 91 VAL A C 1
ATOM 753 O O . VAL A 1 91 ? 9.401 -7.413 4.289 1.00 81.75 91 VAL A O 1
ATOM 756 N N . SER A 1 92 ? 9.314 -8.836 2.558 1.00 77.94 92 SER A N 1
ATOM 757 C CA . SER A 1 92 ? 8.022 -8.343 2.054 1.00 77.94 92 SER A CA 1
ATOM 758 C C . SER A 1 92 ? 6.859 -8.565 3.037 1.00 77.94 92 SER A C 1
ATOM 760 O O . SER A 1 92 ? 5.920 -7.767 3.093 1.00 77.94 92 SER A O 1
ATOM 762 N N . LEU A 1 93 ? 6.921 -9.600 3.884 1.00 76.12 93 LEU A N 1
ATOM 763 C CA . LEU A 1 93 ? 5.924 -9.797 4.945 1.00 76.12 93 LEU A CA 1
ATOM 764 C C . LEU A 1 93 ? 5.978 -8.684 6.000 1.00 76.12 93 LEU A C 1
ATOM 766 O O . LEU A 1 93 ? 4.929 -8.208 6.437 1.00 76.12 93 LEU A O 1
ATOM 770 N N . PHE A 1 94 ? 7.181 -8.246 6.378 1.00 79.25 94 PHE A N 1
ATOM 771 C CA . PHE A 1 94 ? 7.378 -7.154 7.338 1.00 79.25 94 PHE A CA 1
ATOM 772 C C . PHE A 1 94 ? 7.091 -5.776 6.736 1.00 79.25 94 PHE A C 1
ATOM 774 O O . PHE A 1 94 ? 6.595 -4.886 7.431 1.00 79.25 94 PHE A O 1
ATOM 781 N N . GLU A 1 95 ? 7.348 -5.606 5.439 1.00 76.81 95 GLU A N 1
ATOM 782 C CA . GLU A 1 95 ? 7.050 -4.377 4.701 1.00 76.81 95 GLU A CA 1
ATOM 783 C C . GLU A 1 95 ? 5.574 -3.964 4.855 1.00 76.81 95 GLU A C 1
ATOM 785 O O . GLU A 1 95 ? 5.261 -2.797 5.103 1.00 76.81 95 GLU A O 1
ATOM 790 N N . ASN A 1 96 ? 4.660 -4.934 4.820 1.00 73.31 96 ASN A N 1
ATOM 791 C CA . ASN A 1 96 ? 3.223 -4.685 4.939 1.00 73.31 96 ASN A CA 1
ATOM 792 C C . ASN A 1 96 ? 2.792 -4.095 6.300 1.00 73.31 96 ASN A C 1
ATOM 794 O O . ASN A 1 96 ? 1.733 -3.468 6.380 1.00 73.31 96 ASN A O 1
ATOM 798 N N . ILE A 1 97 ? 3.584 -4.281 7.362 1.00 75.44 97 ILE A N 1
ATOM 799 C CA . ILE A 1 97 ? 3.213 -3.892 8.735 1.00 75.44 97 ILE A CA 1
ATOM 800 C C . ILE A 1 97 ? 3.639 -2.459 9.072 1.00 75.44 97 ILE A C 1
ATOM 802 O O . ILE A 1 97 ? 2.915 -1.768 9.784 1.00 75.44 97 ILE A O 1
ATOM 806 N N . PHE A 1 98 ? 4.800 -2.017 8.587 1.00 77.31 98 PHE A N 1
ATOM 807 C CA . PHE A 1 98 ? 5.343 -0.692 8.921 1.00 77.31 98 PHE A CA 1
ATOM 808 C C . PHE A 1 98 ? 5.546 0.194 7.700 1.00 77.31 98 PHE A C 1
ATOM 810 O O . PHE A 1 98 ? 5.243 1.390 7.719 1.00 77.31 98 PHE A O 1
ATOM 817 N N . TYR A 1 99 ? 6.099 -0.380 6.635 1.00 81.50 99 TYR A N 1
ATOM 818 C CA . TYR A 1 99 ? 6.531 0.400 5.487 1.00 81.50 99 TYR A CA 1
ATOM 819 C C . TYR A 1 99 ? 5.336 0.953 4.713 1.00 81.50 99 TYR A C 1
ATOM 821 O O . TYR A 1 99 ? 5.376 2.101 4.273 1.00 81.50 99 TYR A O 1
ATOM 829 N N . ARG A 1 100 ? 4.235 0.196 4.614 1.00 79.56 100 ARG A N 1
ATOM 830 C CA . ARG A 1 100 ? 3.026 0.635 3.896 1.00 79.56 100 ARG A CA 1
ATOM 831 C C . ARG A 1 100 ? 2.402 1.894 4.511 1.00 79.56 100 ARG A C 1
ATOM 833 O O . ARG A 1 100 ? 2.008 2.804 3.792 1.00 79.56 100 ARG A O 1
ATOM 840 N N . GLN A 1 101 ? 2.391 1.983 5.834 1.00 83.31 101 GLN A N 1
ATOM 841 C CA . GLN A 1 101 ? 1.829 3.067 6.636 1.00 83.31 101 GLN A CA 1
ATOM 842 C C . GLN A 1 101 ? 2.682 4.331 6.498 1.00 83.31 101 GLN A C 1
ATOM 844 O O . GLN A 1 101 ? 2.156 5.426 6.308 1.00 83.31 101 GLN A O 1
ATOM 849 N N . ILE A 1 102 ? 4.008 4.178 6.525 1.00 86.81 102 ILE A N 1
ATOM 850 C CA . ILE A 1 102 ? 4.945 5.280 6.278 1.00 86.81 102 ILE A CA 1
ATOM 851 C C . ILE A 1 102 ? 4.817 5.775 4.831 1.00 86.81 102 ILE A C 1
ATOM 853 O O . ILE A 1 102 ? 4.740 6.979 4.579 1.00 86.81 102 ILE A O 1
ATOM 857 N N . ASN A 1 103 ? 4.742 4.850 3.874 1.00 85.31 103 ASN A N 1
ATOM 858 C CA . ASN A 1 103 ? 4.596 5.173 2.460 1.00 85.31 103 ASN A CA 1
ATOM 859 C C . ASN A 1 103 ? 3.275 5.912 2.191 1.00 85.31 103 ASN A C 1
ATOM 861 O O . ASN A 1 103 ? 3.260 6.880 1.436 1.00 85.31 103 ASN A O 1
ATOM 865 N N . LEU A 1 104 ? 2.189 5.548 2.877 1.00 84.81 104 LEU A N 1
ATOM 866 C CA . LEU A 1 104 ? 0.927 6.283 2.817 1.00 84.81 104 LEU A CA 1
ATOM 867 C C . LEU A 1 104 ? 1.100 7.758 3.206 1.00 84.81 104 LEU A C 1
ATOM 869 O O . LEU A 1 104 ? 0.636 8.638 2.481 1.00 84.81 104 LEU A O 1
ATOM 873 N N . ILE A 1 105 ? 1.812 8.046 4.301 1.00 85.88 105 ILE A N 1
ATOM 874 C CA . ILE A 1 105 ? 2.083 9.426 4.739 1.00 85.88 105 ILE A CA 1
ATOM 875 C C . ILE A 1 105 ? 2.854 10.189 3.655 1.00 85.88 105 ILE A C 1
ATOM 877 O O . ILE A 1 105 ? 2.511 11.332 3.333 1.00 85.88 105 ILE A O 1
ATOM 881 N N . TYR A 1 106 ? 3.871 9.564 3.058 1.00 86.69 106 TYR A N 1
ATOM 882 C CA . TYR A 1 106 ? 4.637 10.178 1.973 1.00 86.69 106 TYR A CA 1
ATOM 883 C C . TYR A 1 106 ? 3.797 10.411 0.719 1.00 86.69 106 TYR A C 1
ATOM 885 O O . TYR A 1 106 ? 3.870 11.501 0.149 1.00 86.69 106 TYR A O 1
ATOM 893 N N . LYS A 1 107 ? 2.960 9.449 0.321 1.00 85.25 107 LYS A N 1
ATOM 894 C CA . LYS A 1 107 ? 2.069 9.584 -0.837 1.00 85.25 107 LYS A CA 1
ATOM 895 C C . LYS A 1 107 ? 1.054 10.699 -0.630 1.00 85.25 107 LYS A C 1
ATOM 897 O O . LYS A 1 107 ? 0.937 11.569 -1.487 1.00 85.25 107 LYS A O 1
ATOM 902 N N . ILE A 1 108 ? 0.388 10.740 0.525 1.00 84.94 108 ILE A N 1
ATOM 903 C CA . ILE A 1 108 ? -0.559 11.809 0.865 1.00 84.94 108 ILE A CA 1
ATOM 904 C C . ILE A 1 108 ? 0.155 13.167 0.834 1.00 84.94 108 ILE A C 1
ATOM 906 O O . ILE A 1 108 ? -0.301 14.092 0.163 1.00 84.94 108 ILE A O 1
ATOM 910 N N . THR A 1 109 ? 1.322 13.279 1.474 1.00 84.44 109 THR A N 1
ATOM 911 C CA . THR A 1 109 ? 2.116 14.520 1.477 1.00 84.44 109 THR A CA 1
ATOM 912 C C . THR A 1 109 ? 2.523 14.940 0.063 1.00 84.44 109 THR A C 1
ATOM 914 O O . THR A 1 109 ? 2.482 16.127 -0.263 1.00 84.44 109 THR A O 1
ATOM 917 N N . GLY A 1 110 ? 2.899 13.984 -0.789 1.00 83.00 110 GLY A N 1
ATOM 918 C CA . GLY A 1 110 ? 3.236 14.212 -2.192 1.00 83.00 110 GLY A CA 1
ATOM 919 C C . GLY A 1 110 ? 2.047 14.727 -3.002 1.00 83.00 110 GLY A C 1
ATOM 920 O O . GLY A 1 110 ? 2.181 15.728 -3.709 1.00 83.00 110 GLY A O 1
ATOM 921 N N . VAL A 1 111 ? 0.871 14.115 -2.834 1.00 82.56 111 VAL A N 1
ATOM 922 C CA . VAL A 1 111 ? -0.378 14.560 -3.469 1.00 82.56 111 VAL A CA 1
ATOM 923 C C . VAL A 1 111 ? -0.714 15.989 -3.035 1.00 82.56 111 VAL A C 1
ATOM 925 O O . VAL A 1 111 ? -0.880 16.858 -3.890 1.00 82.56 111 VAL A O 1
ATOM 928 N N . PHE A 1 112 ? -0.715 16.283 -1.731 1.00 81.69 112 PHE A N 1
ATOM 929 C CA . PHE A 1 112 ? -0.977 17.636 -1.227 1.00 81.69 112 PHE A CA 1
ATOM 930 C C . PHE A 1 112 ? 0.048 18.663 -1.734 1.00 81.69 112 PHE A C 1
ATOM 932 O O . PHE A 1 112 ? -0.339 19.738 -2.190 1.00 81.69 112 PHE A O 1
ATOM 939 N N . LYS A 1 113 ? 1.350 18.342 -1.731 1.00 79.44 113 LYS A N 1
ATOM 940 C CA . LYS A 1 113 ? 2.392 19.235 -2.273 1.00 79.44 113 LYS A CA 1
ATOM 941 C C . LYS A 1 113 ? 2.221 19.504 -3.770 1.00 79.44 113 LYS A C 1
ATOM 943 O O . LYS A 1 113 ? 2.492 20.625 -4.201 1.00 79.44 113 LYS A O 1
ATOM 948 N N . SER A 1 114 ? 1.745 18.523 -4.539 1.00 75.06 114 SER A N 1
ATOM 949 C CA . SER A 1 114 ? 1.439 18.686 -5.966 1.00 75.06 114 SER A CA 1
ATOM 950 C C . SER A 1 114 ? 0.355 19.751 -6.198 1.00 75.06 114 SER A C 1
ATOM 952 O O . SER A 1 114 ? 0.491 20.596 -7.087 1.00 75.06 114 SER A O 1
ATOM 954 N N . PHE A 1 115 ? -0.667 19.798 -5.335 1.00 73.44 115 PHE A N 1
ATOM 955 C CA . PHE A 1 115 ? -1.709 20.832 -5.384 1.00 73.44 115 PHE A CA 1
ATOM 956 C C . PHE A 1 115 ? -1.216 22.214 -4.933 1.00 73.44 115 PHE A C 1
ATOM 958 O O . PHE A 1 115 ? -1.628 23.226 -5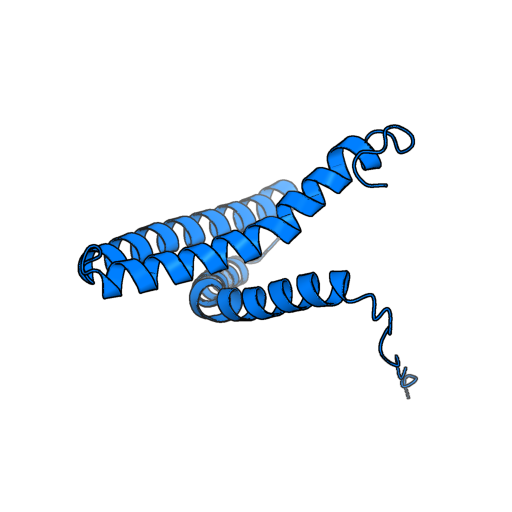.502 1.00 73.44 115 PHE A O 1
ATOM 965 N N . THR A 1 116 ? -0.292 22.282 -3.973 1.00 72.62 116 THR A N 1
ATOM 966 C CA . THR A 1 116 ? 0.182 23.549 -3.378 1.00 72.62 116 THR A CA 1
ATOM 967 C C . THR A 1 116 ? 1.085 24.383 -4.306 1.00 72.62 116 THR A C 1
ATOM 969 O O . THR A 1 116 ? 1.543 25.450 -3.910 1.00 72.62 116 THR A O 1
ATOM 972 N N . LYS A 1 117 ? 1.348 23.960 -5.555 1.00 61.91 117 LYS A N 1
ATOM 973 C CA . LYS A 1 117 ? 2.133 24.694 -6.583 1.00 61.91 117 LYS A CA 1
ATOM 974 C C . LYS A 1 117 ? 3.528 25.190 -6.156 1.00 61.91 117 LYS A C 1
ATOM 976 O O . LYS A 1 117 ? 4.193 25.846 -6.958 1.00 61.91 117 LYS A O 1
ATOM 981 N N . LYS A 1 118 ? 4.024 24.843 -4.962 1.00 61.12 118 LYS A N 1
ATOM 982 C CA . LYS A 1 118 ? 5.409 25.077 -4.536 1.00 61.12 118 LYS A CA 1
ATOM 983 C C . LYS A 1 118 ? 6.317 24.149 -5.336 1.00 61.12 118 LYS A C 1
ATOM 985 O O . LYS A 1 118 ? 6.670 23.060 -4.897 1.00 61.12 118 LYS A O 1
ATOM 990 N N . ARG A 1 119 ? 6.650 24.577 -6.553 1.00 59.50 119 ARG A N 1
ATOM 991 C CA . ARG A 1 119 ? 7.596 23.922 -7.467 1.00 59.50 119 ARG A CA 1
ATOM 992 C C . ARG A 1 119 ? 9.039 24.249 -7.080 1.00 59.50 119 ARG A C 1
ATOM 994 O O . ARG A 1 119 ? 9.867 24.530 -7.938 1.00 59.50 119 ARG A O 1
ATOM 1001 N N . GLU A 1 120 ? 9.331 24.250 -5.786 1.00 61.62 120 GLU A N 1
ATOM 1002 C CA . GLU A 1 120 ? 10.699 24.380 -5.305 1.00 61.62 120 GLU A CA 1
ATOM 1003 C C . GLU A 1 120 ? 11.321 22.991 -5.357 1.00 61.62 120 GLU A C 1
ATOM 1005 O O . GLU A 1 120 ? 11.110 22.142 -4.491 1.00 61.62 120 GLU A O 1
ATOM 1010 N N . TRP A 1 121 ? 12.045 22.733 -6.441 1.00 59.91 121 TRP A N 1
ATOM 1011 C CA . TRP A 1 121 ? 13.001 21.642 -6.459 1.00 59.91 121 TRP A CA 1
ATOM 1012 C C . TRP A 1 121 ? 14.074 21.999 -5.429 1.00 59.91 121 TRP A C 1
ATOM 1014 O O . TRP A 1 121 ? 14.726 23.032 -5.567 1.00 59.91 121 TRP A O 1
ATOM 1024 N N . GLY A 1 122 ? 14.191 21.211 -4.357 1.00 68.31 122 GLY A N 1
ATOM 1025 C CA . GLY A 1 122 ? 15.151 21.491 -3.287 1.00 68.31 122 GLY A CA 1
ATOM 1026 C C . GLY A 1 122 ? 16.565 21.700 -3.838 1.00 68.31 122 GLY A C 1
ATOM 1027 O O . GLY A 1 122 ? 16.925 21.123 -4.867 1.00 68.31 122 GLY A O 1
ATOM 1028 N N . GLU A 1 123 ? 17.370 22.525 -3.161 1.00 71.56 123 GLU A N 1
ATOM 1029 C CA . GLU A 1 123 ? 18.763 22.778 -3.544 1.00 71.56 123 GLU A CA 1
ATOM 1030 C C . GLU A 1 123 ? 19.536 21.453 -3.665 1.00 71.56 123 GLU A C 1
ATOM 1032 O O . GLU A 1 123 ? 19.907 20.821 -2.672 1.00 71.56 123 GLU A O 1
ATOM 1037 N N . MET A 1 124 ? 19.811 21.022 -4.897 1.00 70.44 124 MET A N 1
ATOM 1038 C CA . MET A 1 124 ? 20.686 19.884 -5.155 1.00 70.44 124 MET A CA 1
ATOM 1039 C C . MET A 1 124 ? 22.137 20.321 -4.958 1.00 70.44 124 MET A C 1
ATOM 1041 O O . MET A 1 124 ? 22.847 20.620 -5.919 1.00 70.44 124 MET A O 1
ATOM 1045 N N . LYS A 1 125 ? 22.598 20.343 -3.703 1.00 70.69 125 LYS A N 1
ATOM 1046 C CA . LYS A 1 125 ? 24.021 20.515 -3.381 1.00 70.69 125 LYS A CA 1
ATOM 1047 C C . LYS A 1 125 ? 24.792 19.280 -3.840 1.00 70.69 125 LYS A C 1
ATOM 1049 O O . LYS A 1 125 ? 25.018 18.344 -3.076 1.00 70.69 125 LYS A O 1
ATOM 1054 N N . ARG A 1 126 ? 25.192 19.268 -5.111 1.00 73.62 126 ARG A N 1
ATOM 1055 C CA . ARG A 1 126 ? 26.129 18.279 -5.648 1.00 73.62 126 ARG A CA 1
ATOM 1056 C C . ARG A 1 126 ? 27.479 18.513 -4.976 1.00 73.62 126 ARG A C 1
ATOM 1058 O O . ARG A 1 126 ? 28.169 19.478 -5.289 1.00 73.62 126 ARG A O 1
ATOM 1065 N N . ARG A 1 127 ? 27.857 17.648 -4.036 1.00 70.44 127 ARG A N 1
ATOM 1066 C CA . ARG A 1 127 ? 29.260 17.538 -3.630 1.00 70.44 127 ARG A CA 1
ATOM 1067 C C . ARG A 1 127 ? 29.965 16.757 -4.733 1.00 70.44 127 ARG A C 1
ATOM 1069 O O . ARG A 1 127 ? 29.592 15.619 -5.000 1.00 70.44 127 ARG A O 1
ATOM 1076 N N . GLY A 1 128 ? 30.909 17.401 -5.418 1.00 74.88 128 GLY A N 1
ATOM 1077 C CA . GLY A 1 128 ? 31.792 16.711 -6.353 1.00 74.88 128 GLY A CA 1
ATOM 1078 C C . GLY A 1 128 ? 32.517 15.572 -5.639 1.00 74.88 128 GLY A C 1
ATOM 1079 O O . GLY A 1 128 ? 32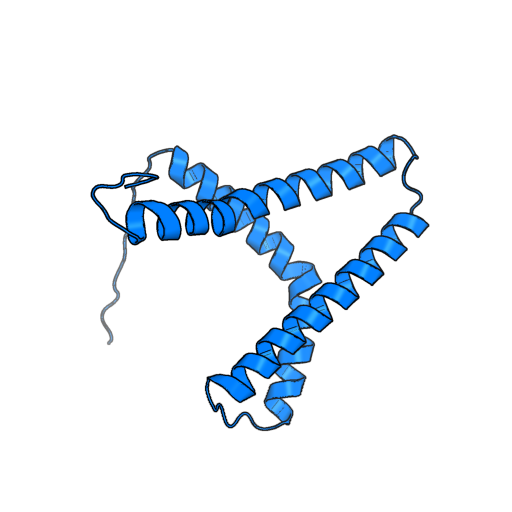.811 15.676 -4.447 1.00 74.88 128 GLY A O 1
ATOM 1080 N N . PHE A 1 129 ? 32.760 14.481 -6.361 1.00 69.56 129 PHE A N 1
ATOM 1081 C CA . PHE A 1 129 ? 33.592 13.392 -5.868 1.00 69.56 129 PHE A CA 1
ATOM 1082 C C . PHE A 1 129 ? 35.004 13.940 -5.615 1.00 69.56 129 PHE A C 1
ATOM 1084 O O . PHE A 1 129 ? 35.576 14.590 -6.492 1.00 69.56 129 PHE A O 1
ATOM 1091 N N . LYS A 1 130 ? 35.519 13.730 -4.404 1.00 53.78 130 LYS A N 1
ATOM 1092 C CA . LYS A 1 130 ? 36.931 13.903 -4.059 1.00 53.78 130 LYS A CA 1
ATOM 1093 C C . LYS A 1 130 ? 37.541 12.523 -3.899 1.00 53.78 130 LYS A C 1
ATOM 1095 O O . LYS A 1 130 ? 36.828 11.666 -3.330 1.00 53.78 130 LYS A O 1
#

Foldseek 3Di:
DDCDCVVPCCNNPVVVVCCCVQVVPLVVVVVVVVVVVVCVVVVVDDPVNVVVVVVVVLVVQLVVQVVVLVCCCPPVVDPDDPVVSVVSSVVSSVCVVPVVVVVSVVSVVVV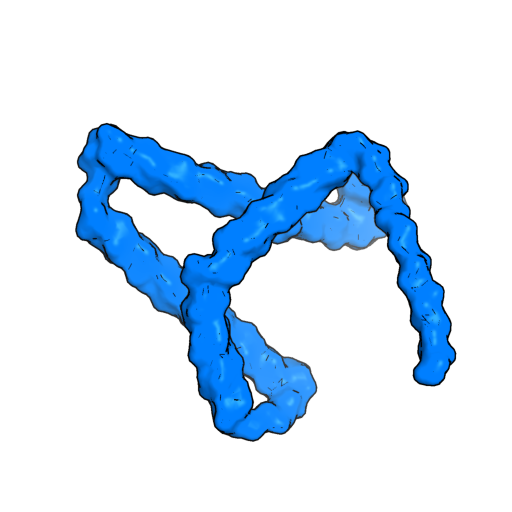VVVVVPPPPPDPPPDDDDD

Secondary structure (DSSP, 8-state):
-TT-GGGHHIIIIIHHHHHHHHHHHHHHHHHHHHHHHHHHHTT-S-HHHHHHHHHHHHHHHHHHHHHHHHHHHHHH-----HHHHHHHHHHHHHHHHHHHHHHHHHHHHHHHHHHT--------------

Sequence (130 aa):
MFLNPRYGVVGLFAIPFCFFSEVIPPFLEFIGYLVIGLGLYTKVLTPQMILYFFLVTWVYSAVHSFVGLAMEHFVVGSKLKYHHFFFKLFVSLFENIFYRQINLIYKITGVFKSFTKKREWGEMKRRGFK